Protein AF-A0A95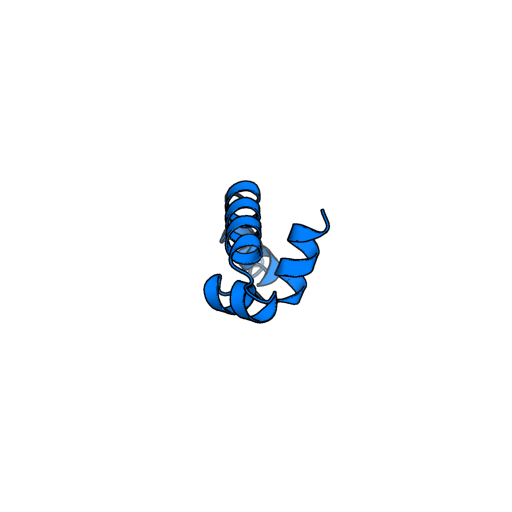7B7F5-F1 (afdb_monomer_lite)

Radius of gyration: 14.27 Å; chains: 1; bounding box: 41×20×38 Å

Structure (mmCIF, N/CA/C/O backbone):
data_AF-A0A957B7F5-F1
#
_entry.id   AF-A0A957B7F5-F1
#
loop_
_atom_site.group_PDB
_atom_site.id
_atom_site.type_symbol
_atom_site.label_atom_id
_atom_site.label_alt_id
_atom_site.label_comp_id
_atom_site.label_asym_id
_atom_site.label_entity_id
_atom_site.label_seq_id
_atom_site.pdbx_PDB_ins_code
_atom_site.Cartn_x
_atom_site.Cartn_y
_atom_site.Cartn_z
_atom_site.occupancy
_atom_site.B_iso_or_equiv
_atom_site.auth_seq_id
_atom_site.auth_comp_id
_atom_site.auth_asym_id
_atom_site.auth_atom_id
_atom_site.pdbx_PDB_model_num
ATOM 1 N N . MET A 1 1 ? 32.106 -4.760 -30.437 1.00 47.22 1 MET A N 1
ATOM 2 C CA . MET A 1 1 ? 31.557 -5.779 -29.510 1.00 47.22 1 MET A CA 1
ATOM 3 C C . MET A 1 1 ? 30.268 -5.245 -28.889 1.00 47.22 1 MET A C 1
ATOM 5 O O . MET A 1 1 ? 30.287 -4.135 -28.377 1.00 47.22 1 MET A O 1
ATOM 9 N N . ARG A 1 2 ? 29.144 -5.972 -28.977 1.00 51.72 2 ARG A N 1
ATOM 10 C CA . ARG A 1 2 ? 27.865 -5.601 -28.336 1.00 51.72 2 ARG A CA 1
ATOM 11 C C . ARG A 1 2 ? 27.805 -6.268 -26.960 1.00 51.72 2 ARG A C 1
ATOM 13 O O . ARG A 1 2 ? 27.590 -7.473 -26.883 1.00 51.72 2 ARG A O 1
ATOM 20 N N . PHE A 1 3 ? 28.007 -5.509 -25.887 1.00 61.59 3 PHE A N 1
ATOM 21 C CA . PHE A 1 3 ? 27.791 -6.018 -24.534 1.00 61.59 3 PHE A CA 1
ATOM 22 C C . PHE A 1 3 ? 26.286 -6.201 -24.309 1.00 61.59 3 PHE A C 1
ATOM 24 O O . PHE A 1 3 ? 25.523 -5.236 -24.343 1.00 61.59 3 PHE A O 1
ATOM 31 N N . LYS A 1 4 ? 25.844 -7.446 -24.099 1.00 58.47 4 LYS A N 1
ATOM 32 C CA . LYS A 1 4 ? 24.504 -7.734 -23.576 1.00 58.47 4 LYS A CA 1
ATOM 33 C C . LYS A 1 4 ? 24.502 -7.305 -22.109 1.00 58.47 4 LYS A C 1
A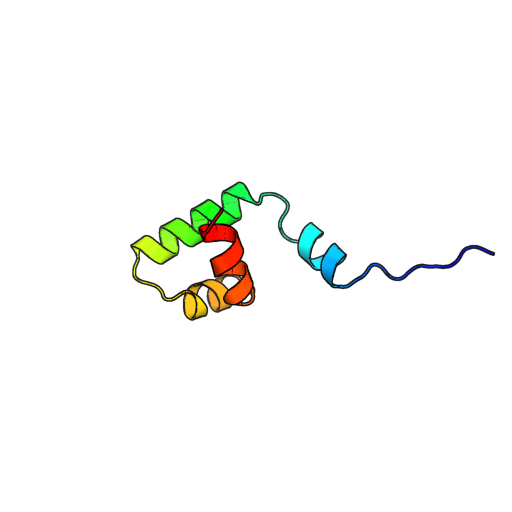TOM 35 O O . LYS A 1 4 ? 24.880 -8.077 -21.235 1.00 58.47 4 LYS A O 1
ATOM 40 N N . VAL A 1 5 ? 24.127 -6.059 -21.838 1.00 65.56 5 VAL A N 1
ATOM 41 C CA . VAL A 1 5 ? 23.906 -5.614 -20.461 1.00 65.56 5 VAL A CA 1
ATOM 42 C C . VAL A 1 5 ? 22.613 -6.272 -19.993 1.00 65.56 5 VAL A C 1
ATOM 44 O O . VAL A 1 5 ? 21.522 -5.927 -20.447 1.00 65.56 5 VAL A O 1
ATOM 47 N N . SER A 1 6 ? 22.735 -7.278 -19.133 1.00 64.19 6 SER A N 1
ATOM 48 C CA . SER A 1 6 ? 21.603 -7.858 -18.419 1.00 64.19 6 SER A CA 1
ATOM 49 C C . SER A 1 6 ? 20.937 -6.756 -17.600 1.00 64.19 6 SER A C 1
ATOM 51 O O . SER A 1 6 ? 21.559 -6.129 -16.744 1.00 64.19 6 SER A O 1
ATOM 53 N N . ILE A 1 7 ? 19.677 -6.487 -17.928 1.00 64.12 7 ILE A N 1
ATOM 54 C CA . ILE A 1 7 ? 18.861 -5.446 -17.314 1.00 64.12 7 ILE A CA 1
ATOM 55 C C . ILE A 1 7 ? 18.825 -5.703 -15.799 1.00 64.12 7 ILE A C 1
ATOM 57 O O . ILE A 1 7 ? 18.515 -6.816 -15.374 1.00 64.12 7 ILE A O 1
ATOM 61 N N . SER A 1 8 ? 19.149 -4.693 -14.985 1.00 61.78 8 SER A N 1
ATOM 62 C CA . SER A 1 8 ? 19.132 -4.828 -13.523 1.00 61.78 8 SER A CA 1
ATOM 63 C C . SER A 1 8 ? 17.751 -5.276 -13.029 1.00 61.78 8 SER A C 1
ATOM 65 O O . SER A 1 8 ? 16.717 -4.837 -13.545 1.00 61.78 8 SER A O 1
ATOM 67 N N . THR A 1 9 ? 17.721 -6.108 -11.987 1.00 59.28 9 THR A N 1
ATOM 68 C CA . THR A 1 9 ? 16.486 -6.573 -11.329 1.00 59.28 9 THR A CA 1
ATOM 69 C C . THR A 1 9 ? 15.593 -5.407 -10.889 1.00 59.28 9 THR A C 1
ATOM 71 O O . THR A 1 9 ? 14.363 -5.510 -10.911 1.00 59.28 9 THR A O 1
ATOM 74 N N . SER A 1 10 ? 16.193 -4.258 -10.565 1.00 55.44 10 SER A N 1
ATOM 75 C CA . SER A 1 10 ? 15.502 -3.007 -10.230 1.00 55.44 10 SER A CA 1
ATOM 76 C C . SER A 1 10 ? 14.718 -2.426 -11.413 1.00 55.44 10 SER A C 1
ATOM 78 O O . SER A 1 10 ? 13.623 -1.898 -11.240 1.00 55.44 10 SER A O 1
ATOM 80 N N . THR A 1 11 ? 15.250 -2.550 -12.629 1.00 60.22 11 THR A N 1
ATOM 81 C CA . THR A 1 11 ? 14.607 -2.065 -13.856 1.00 60.22 11 THR A CA 1
ATOM 82 C C . THR A 1 11 ? 13.487 -3.012 -14.290 1.00 60.22 11 THR A C 1
ATOM 84 O O . THR A 1 11 ? 12.401 -2.554 -14.640 1.00 60.22 11 THR A O 1
ATOM 87 N N . VAL A 1 12 ? 13.694 -4.329 -14.169 1.00 62.06 12 VAL A N 1
ATOM 88 C CA . VAL A 1 12 ? 12.657 -5.348 -14.432 1.00 62.06 12 VAL A CA 1
ATOM 89 C C . VAL A 1 12 ? 11.466 -5.202 -13.476 1.00 62.06 12 VAL A C 1
ATOM 91 O O . VAL A 1 12 ? 10.313 -5.298 -13.891 1.00 62.06 12 VAL A O 1
ATOM 94 N N . SER A 1 13 ? 11.720 -4.919 -12.197 1.00 57.81 13 SER A N 1
ATOM 95 C CA . SER A 1 13 ? 10.656 -4.681 -11.210 1.00 57.81 13 SER A CA 1
ATOM 96 C C . SER A 1 13 ? 9.906 -3.364 -11.440 1.00 57.81 13 SER A C 1
ATOM 98 O O . SER A 1 13 ? 8.698 -3.316 -11.216 1.00 57.81 13 SER A O 1
ATOM 100 N N . ASN A 1 14 ? 10.576 -2.323 -11.947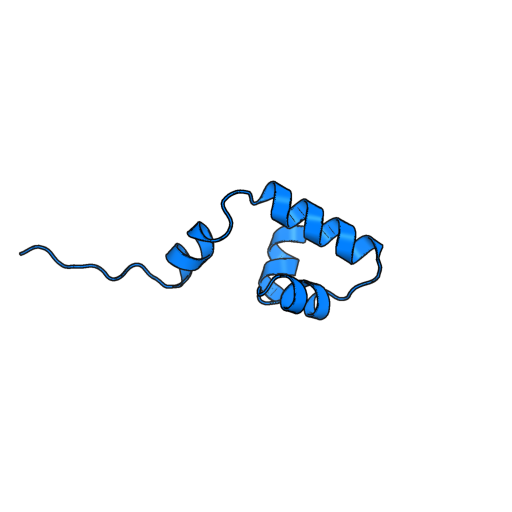 1.00 59.88 14 ASN A N 1
ATOM 101 C CA . ASN A 1 14 ? 9.922 -1.068 -12.338 1.00 59.88 14 ASN A CA 1
ATOM 102 C C . ASN A 1 14 ? 8.988 -1.255 -13.551 1.00 59.88 14 ASN A C 1
ATOM 104 O O . ASN A 1 14 ? 7.906 -0.678 -13.582 1.00 59.88 14 ASN A O 1
ATOM 108 N N . LEU A 1 15 ? 9.365 -2.109 -14.511 1.00 59.53 15 LEU A N 1
ATOM 109 C CA . LEU A 1 15 ? 8.558 -2.451 -15.694 1.00 59.53 15 LEU A CA 1
ATOM 110 C C . LEU A 1 15 ? 7.318 -3.310 -15.371 1.00 59.53 15 LEU A C 1
ATOM 112 O O . LEU A 1 15 ? 6.376 -3.346 -16.157 1.00 59.53 15 LEU A O 1
ATOM 116 N N . LYS A 1 16 ? 7.294 -3.995 -14.218 1.00 56.88 16 LYS A N 1
ATOM 117 C CA . LYS A 1 16 ? 6.222 -4.934 -13.831 1.00 56.88 16 LYS A CA 1
ATOM 118 C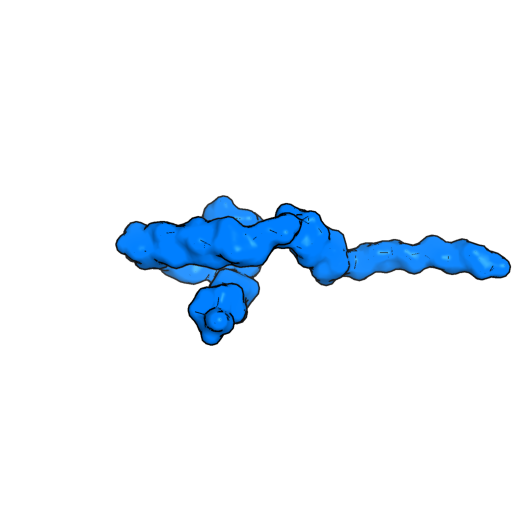 C . LYS A 1 16 ? 4.930 -4.247 -13.356 1.00 56.88 16 LYS A C 1
ATOM 120 O O . LYS A 1 16 ? 3.894 -4.900 -13.254 1.00 56.88 16 LYS A O 1
ATOM 125 N N . HIS A 1 17 ? 4.973 -2.943 -13.074 1.00 58.12 17 HIS A N 1
ATOM 126 C CA . HIS A 1 17 ? 3.822 -2.159 -12.618 1.00 58.12 17 HIS A CA 1
ATOM 127 C C . HIS A 1 17 ? 3.648 -0.904 -13.489 1.00 58.12 17 HIS A C 1
ATOM 129 O O . HIS A 1 17 ? 4.079 0.176 -13.082 1.00 58.12 17 HIS A O 1
ATOM 135 N N . PRO A 1 18 ? 3.022 -1.026 -14.676 1.00 58.75 18 PRO A N 1
ATOM 136 C CA . PRO A 1 18 ? 2.926 0.069 -15.647 1.00 58.75 18 PRO A CA 1
ATOM 137 C C . PRO A 1 18 ? 2.132 1.282 -15.130 1.00 58.75 18 PRO A C 1
ATOM 139 O O . PRO A 1 18 ? 2.364 2.396 -15.579 1.00 58.75 18 PRO A O 1
ATOM 142 N N . ASP A 1 19 ? 1.270 1.100 -14.121 1.00 72.12 19 ASP A N 1
ATOM 143 C CA . ASP A 1 19 ? 0.428 2.161 -13.565 1.00 72.12 19 ASP A CA 1
ATOM 144 C C . ASP A 1 19 ? 0.670 2.364 -12.062 1.00 72.12 19 ASP A C 1
ATOM 146 O O . ASP A 1 19 ? -0.046 1.831 -11.204 1.00 72.12 19 ASP A O 1
ATOM 150 N N . LYS A 1 20 ? 1.657 3.200 -11.719 1.00 73.25 20 LYS A N 1
ATOM 151 C CA . LYS A 1 20 ? 1.964 3.583 -10.326 1.00 73.25 20 LYS A CA 1
ATOM 152 C C . LYS A 1 20 ? 0.730 4.130 -9.583 1.00 73.25 20 LYS A C 1
ATOM 154 O O . LYS A 1 20 ? 0.571 3.889 -8.387 1.00 73.25 20 LYS A O 1
ATOM 159 N N . HIS A 1 21 ? -0.180 4.792 -10.303 1.00 78.50 21 HIS A N 1
ATOM 160 C CA . HIS A 1 21 ? -1.455 5.290 -9.778 1.00 78.50 21 HIS A CA 1
ATOM 161 C C . HIS A 1 21 ? -2.416 4.169 -9.362 1.00 78.50 21 HIS A C 1
ATOM 163 O O . HIS A 1 21 ? -2.967 4.221 -8.261 1.00 78.50 21 HIS A O 1
ATOM 169 N N . LYS A 1 22 ? -2.579 3.122 -10.185 1.00 82.44 22 LYS A N 1
ATOM 170 C CA . LYS A 1 22 ? -3.430 1.967 -9.845 1.00 82.44 22 LYS A CA 1
ATOM 171 C C . LYS A 1 22 ? -2.882 1.222 -8.633 1.00 82.44 22 LYS A C 1
ATOM 173 O O . LYS A 1 22 ? -3.650 0.834 -7.752 1.00 82.44 22 LYS A O 1
ATOM 178 N N . LEU A 1 23 ? -1.557 1.078 -8.564 1.00 83.56 23 LEU A N 1
ATOM 179 C CA . LEU A 1 23 ? -0.872 0.453 -7.434 1.00 83.56 23 LEU A CA 1
ATOM 180 C C . LEU A 1 23 ? -1.097 1.234 -6.128 1.00 83.56 23 LEU A C 1
ATOM 182 O O . LEU A 1 23 ? -1.427 0.659 -5.093 1.00 83.56 23 LEU A O 1
ATOM 186 N N . ARG A 1 24 ? -0.979 2.565 -6.179 1.00 85.81 24 ARG A N 1
ATOM 187 C CA . ARG A 1 24 ? -1.248 3.436 -5.028 1.00 85.81 24 ARG A CA 1
ATOM 188 C C . ARG A 1 24 ? -2.714 3.358 -4.590 1.00 85.81 24 ARG A C 1
ATOM 190 O O . ARG A 1 24 ? -2.977 3.216 -3.399 1.00 85.81 24 ARG A O 1
ATOM 197 N N . ALA A 1 25 ? -3.661 3.374 -5.529 1.00 88.00 25 ALA A N 1
ATOM 198 C CA . ALA A 1 25 ? -5.088 3.241 -5.228 1.00 88.00 25 ALA A CA 1
ATOM 199 C C . ALA A 1 25 ? -5.414 1.908 -4.530 1.00 88.00 25 ALA A C 1
ATOM 201 O O . ALA A 1 25 ? -6.158 1.881 -3.547 1.00 88.00 25 ALA A O 1
ATOM 202 N N . THR A 1 26 ? -4.807 0.803 -4.979 1.00 88.94 26 THR A N 1
ATOM 203 C CA . THR A 1 26 ? -4.962 -0.506 -4.320 1.00 88.94 26 THR A CA 1
ATOM 204 C C . THR A 1 26 ? -4.354 -0.515 -2.920 1.00 88.94 26 THR A C 1
ATOM 206 O O . THR A 1 26 ? -4.996 -1.002 -1.990 1.00 88.94 26 THR A O 1
ATOM 209 N N . MET A 1 27 ? -3.165 0.067 -2.731 1.00 90.19 27 MET A N 1
ATOM 210 C CA . MET A 1 27 ? -2.547 0.199 -1.405 1.00 90.19 27 MET A CA 1
ATOM 211 C C . MET A 1 27 ? -3.420 1.006 -0.434 1.00 90.19 27 MET A C 1
ATOM 213 O O . MET A 1 27 ? -3.591 0.586 0.710 1.00 90.19 27 MET A O 1
ATOM 217 N N . ILE A 1 28 ? -4.015 2.117 -0.886 1.00 90.50 28 ILE A N 1
ATOM 218 C CA . ILE A 1 28 ? -4.925 2.945 -0.075 1.00 90.50 28 ILE A CA 1
ATOM 219 C C . ILE A 1 28 ? -6.178 2.154 0.312 1.00 90.50 28 ILE A C 1
ATOM 221 O O . ILE A 1 28 ? -6.528 2.112 1.490 1.00 90.50 28 ILE A O 1
ATOM 225 N N . ARG A 1 29 ? -6.815 1.461 -0.642 1.00 92.44 29 ARG A N 1
ATOM 226 C CA . ARG A 1 29 ? -8.001 0.630 -0.373 1.00 92.44 29 ARG A CA 1
ATOM 227 C C . ARG A 1 29 ? -7.710 -0.461 0.658 1.00 92.44 29 ARG A C 1
ATOM 229 O O . ARG A 1 29 ? -8.489 -0.664 1.583 1.00 92.44 29 ARG A O 1
ATOM 236 N N . LEU A 1 30 ? -6.571 -1.144 0.539 1.00 91.50 30 LEU A N 1
ATOM 237 C CA . LEU A 1 30 ? -6.157 -2.160 1.512 1.00 91.50 30 LEU A CA 1
ATOM 238 C C . LEU A 1 30 ? -5.853 -1.545 2.887 1.00 91.50 30 LEU A C 1
ATOM 240 O O . LEU A 1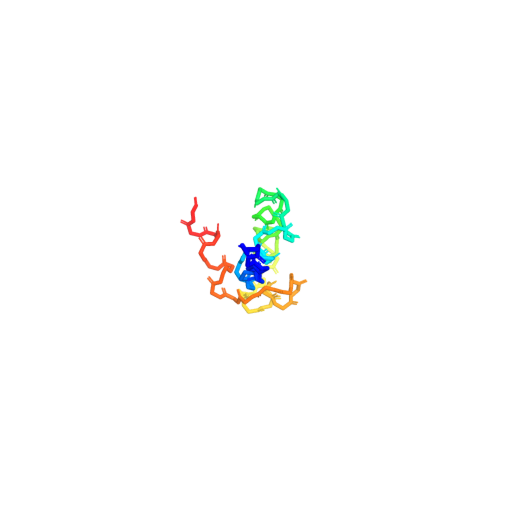 30 ? -6.092 -2.182 3.912 1.00 91.50 30 LEU A O 1
ATOM 244 N N . ARG A 1 31 ? -5.356 -0.305 2.924 1.00 90.81 31 ARG A N 1
ATOM 245 C CA . ARG A 1 31 ? -5.097 0.413 4.174 1.00 90.81 31 ARG A CA 1
ATOM 246 C C . ARG A 1 31 ? -6.383 0.833 4.882 1.00 90.81 31 ARG A C 1
ATOM 248 O O . ARG A 1 31 ? -6.461 0.687 6.096 1.00 90.81 31 ARG A O 1
ATOM 255 N N . GLN A 1 32 ? -7.397 1.262 4.130 1.00 91.94 32 GLN A N 1
ATOM 256 C CA . GLN A 1 32 ? -8.745 1.540 4.644 1.00 91.94 32 GLN A CA 1
ATOM 257 C C . GLN A 1 32 ? -9.427 0.285 5.209 1.00 91.94 32 GLN A C 1
ATOM 259 O O . GLN A 1 32 ? -10.191 0.379 6.159 1.00 91.94 32 GLN A O 1
ATOM 264 N N . GLN A 1 33 ? -9.094 -0.901 4.688 1.00 92.56 33 GLN A N 1
ATOM 265 C CA . GLN A 1 33 ? -9.515 -2.191 5.253 1.00 92.56 33 GLN A CA 1
ATOM 266 C C . GLN A 1 33 ? -8.764 -2.580 6.545 1.00 92.56 33 GLN A C 1
ATOM 268 O O . GLN A 1 33 ? -8.951 -3.686 7.044 1.00 92.56 33 GLN A O 1
ATOM 273 N N . GLY A 1 34 ? -7.865 -1.733 7.058 1.00 93.75 34 GLY A N 1
ATOM 274 C CA . GLY A 1 34 ? -7.090 -1.999 8.273 1.00 93.75 34 GLY A CA 1
ATOM 275 C C . GLY A 1 34 ? -5.856 -2.889 8.077 1.00 93.75 34 GLY A C 1
ATOM 276 O O . GLY A 1 34 ? -5.204 -3.251 9.055 1.00 93.75 34 GLY A O 1
ATOM 277 N N . LYS A 1 35 ? -5.477 -3.241 6.838 1.00 91.31 35 LYS A N 1
ATOM 278 C CA . LYS A 1 35 ? -4.315 -4.116 6.594 1.00 91.31 35 LYS A CA 1
ATOM 279 C C . LYS A 1 35 ? -2.995 -3.406 6.891 1.00 91.31 35 LYS A C 1
ATOM 281 O O . LYS A 1 35 ? -2.790 -2.237 6.546 1.00 91.31 35 LYS A O 1
ATOM 286 N N . SER A 1 36 ? -2.051 -4.135 7.487 1.00 92.12 36 SER A N 1
ATOM 287 C CA . SER A 1 36 ? -0.689 -3.653 7.750 1.00 92.12 36 SER A CA 1
ATOM 288 C C . SER A 1 36 ? 0.130 -3.498 6.459 1.00 92.12 36 SER A C 1
ATOM 290 O O . SER A 1 36 ? -0.126 -4.180 5.469 1.00 92.12 36 SER A O 1
ATOM 292 N N . TYR A 1 37 ? 1.174 -2.658 6.454 1.00 90.19 37 TYR A N 1
ATOM 293 C CA . TYR A 1 37 ? 2.065 -2.529 5.287 1.00 90.19 37 TYR A CA 1
ATOM 294 C C . TYR A 1 37 ? 2.741 -3.849 4.893 1.00 90.19 37 TYR A C 1
ATOM 296 O O . TYR A 1 37 ? 2.973 -4.083 3.709 1.00 90.19 37 TYR A O 1
ATOM 304 N N . ARG A 1 38 ? 2.996 -4.740 5.863 1.00 90.75 38 ARG A N 1
ATOM 305 C CA . ARG A 1 38 ? 3.493 -6.099 5.601 1.00 90.75 38 ARG A CA 1
ATOM 306 C C . ARG A 1 38 ? 2.458 -6.952 4.869 1.00 90.75 38 ARG A C 1
ATOM 308 O O . ARG A 1 38 ? 2.792 -7.585 3.876 1.00 90.75 38 ARG A O 1
ATOM 315 N N . GLN A 1 39 ? 1.197 -6.917 5.299 1.00 91.56 39 GLN A N 1
ATOM 316 C CA . GLN A 1 39 ? 0.108 -7.652 4.641 1.00 91.56 39 GLN A CA 1
ATOM 317 C C . GLN A 1 39 ? -0.191 -7.116 3.235 1.00 91.56 39 GLN A C 1
ATOM 319 O O . GLN A 1 39 ? -0.436 -7.896 2.315 1.00 91.56 39 GLN A O 1
ATOM 324 N N . ILE A 1 40 ? -0.137 -5.794 3.057 1.00 90.25 40 ILE A N 1
ATOM 325 C CA . ILE A 1 40 ? -0.294 -5.139 1.752 1.00 90.25 40 ILE A CA 1
ATOM 326 C C . ILE A 1 40 ? 0.834 -5.565 0.810 1.00 90.25 40 ILE A C 1
ATOM 328 O O . ILE A 1 40 ? 0.568 -5.950 -0.325 1.00 90.25 40 ILE A O 1
ATOM 332 N N . GLY A 1 41 ? 2.076 -5.551 1.298 1.00 88.38 41 GLY A N 1
ATOM 333 C CA . GLY A 1 41 ? 3.235 -6.007 0.540 1.00 88.38 41 GLY A CA 1
ATOM 334 C C . GLY A 1 41 ? 3.112 -7.465 0.103 1.00 88.38 41 GLY A C 1
ATOM 335 O O . GLY A 1 41 ? 3.226 -7.758 -1.085 1.00 88.38 41 GLY A O 1
ATOM 336 N N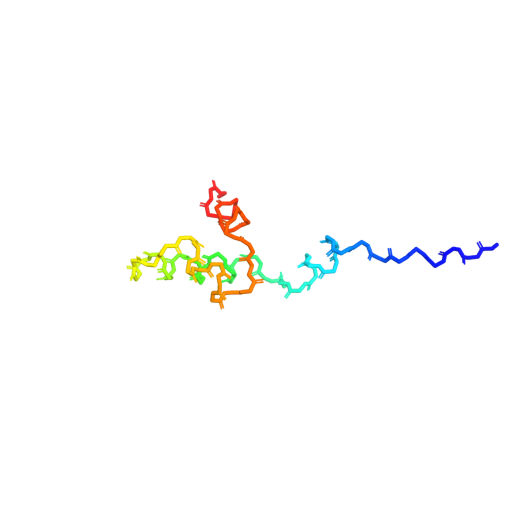 . ASN A 1 42 ? 2.758 -8.358 1.030 1.00 90.06 42 ASN A N 1
ATOM 337 C CA . ASN A 1 42 ? 2.526 -9.770 0.719 1.00 90.06 42 ASN A CA 1
ATOM 338 C C . ASN A 1 42 ? 1.397 -9.964 -0.308 1.00 90.06 42 ASN A C 1
ATOM 340 O O . ASN A 1 42 ? 1.540 -10.782 -1.209 1.00 90.06 42 ASN A O 1
ATOM 344 N N . SER A 1 43 ? 0.310 -9.187 -0.223 1.00 87.25 43 SER A N 1
ATOM 345 C CA . SER A 1 43 ? -0.819 -9.277 -1.168 1.00 87.25 43 SER A CA 1
ATOM 346 C C . SER A 1 43 ? -0.459 -8.798 -2.578 1.00 87.25 43 SER A C 1
ATOM 348 O O . SER A 1 43 ? -1.027 -9.274 -3.554 1.00 87.25 43 SER A O 1
ATOM 350 N N . LEU A 1 44 ? 0.455 -7.832 -2.686 1.00 84.38 44 LEU A N 1
ATOM 351 C CA . LEU A 1 44 ? 0.871 -7.237 -3.959 1.00 84.38 44 LEU A CA 1
ATOM 352 C C . LEU A 1 44 ? 2.153 -7.871 -4.524 1.00 84.38 44 LEU A C 1
ATOM 354 O O . LEU A 1 44 ? 2.550 -7.539 -5.638 1.00 84.38 44 LEU A O 1
ATOM 358 N N . GLY A 1 45 ? 2.810 -8.761 -3.773 1.00 84.81 45 GLY A N 1
ATOM 359 C CA . GLY A 1 45 ? 4.114 -9.324 -4.135 1.00 84.81 45 GLY A CA 1
ATOM 360 C C . GLY A 1 45 ? 5.250 -8.299 -4.079 1.00 84.81 45 GLY A C 1
ATOM 361 O O . GLY A 1 45 ? 6.225 -8.407 -4.820 1.00 84.81 45 GLY A O 1
ATOM 362 N N . ILE A 1 46 ? 5.118 -7.278 -3.228 1.00 84.69 46 ILE A N 1
ATOM 363 C CA . ILE A 1 46 ? 6.056 -6.159 -3.119 1.00 84.69 46 ILE A CA 1
ATOM 364 C C . ILE A 1 46 ? 6.569 -6.068 -1.682 1.00 84.69 46 ILE A C 1
ATOM 366 O O . ILE A 1 46 ? 5.820 -6.218 -0.722 1.00 84.69 46 ILE A O 1
ATOM 370 N N . HIS A 1 47 ? 7.851 -5.757 -1.504 1.00 87.56 47 HIS A N 1
ATOM 371 C CA . HIS A 1 47 ? 8.405 -5.549 -0.171 1.00 87.56 47 HIS A CA 1
ATOM 372 C C . HIS A 1 47 ? 7.715 -4.382 0.566 1.00 87.56 47 HIS A C 1
ATOM 374 O O . HIS A 1 47 ? 7.473 -3.315 0.001 1.00 87.56 47 HIS A O 1
ATOM 380 N N . TRP A 1 48 ? 7.430 -4.551 1.858 1.00 83.00 48 TRP A N 1
ATOM 381 C CA . TRP A 1 48 ? 6.672 -3.585 2.667 1.00 83.00 48 TRP A CA 1
ATOM 382 C C . TRP A 1 48 ? 7.324 -2.190 2.746 1.00 83.00 48 TRP A C 1
ATOM 384 O O . TRP A 1 48 ? 6.617 -1.188 2.854 1.00 83.00 48 TRP A O 1
ATOM 394 N N . THR A 1 49 ? 8.655 -2.087 2.636 1.00 87.50 49 THR A N 1
ATOM 395 C CA . THR A 1 49 ? 9.336 -0.777 2.565 1.00 87.50 49 THR A CA 1
ATOM 396 C C . THR A 1 49 ? 8.965 -0.007 1.300 1.00 87.50 49 THR A C 1
ATOM 398 O O . THR A 1 49 ? 8.776 1.206 1.354 1.00 87.50 49 THR A O 1
ATOM 401 N N . ARG A 1 50 ? 8.784 -0.701 0.171 1.00 86.00 50 ARG A N 1
ATOM 402 C CA . ARG A 1 50 ? 8.346 -0.101 -1.096 1.00 86.00 50 ARG A CA 1
ATOM 403 C C . ARG A 1 50 ? 6.895 0.379 -1.011 1.00 86.00 50 ARG A C 1
ATOM 405 O O . ARG A 1 50 ? 6.587 1.436 -1.549 1.00 86.00 50 ARG A O 1
ATOM 412 N N . VAL A 1 51 ? 6.032 -0.339 -0.287 1.00 87.00 51 VAL A N 1
ATOM 413 C CA . VAL A 1 51 ? 4.657 0.107 0.024 1.00 87.00 51 VAL A CA 1
ATOM 414 C C . VAL A 1 51 ? 4.686 1.446 0.770 1.00 87.00 51 VAL A C 1
ATOM 416 O O . VAL A 1 51 ? 4.000 2.386 0.378 1.00 87.00 51 VAL A O 1
ATOM 419 N N . SER A 1 52 ? 5.529 1.558 1.803 1.00 86.81 52 SER A N 1
ATOM 420 C CA . SER A 1 52 ? 5.696 2.797 2.578 1.00 86.81 52 SER A CA 1
ATOM 421 C C . SER A 1 52 ? 6.188 3.965 1.713 1.00 86.81 52 SER A C 1
ATOM 423 O O . SER A 1 52 ? 5.616 5.052 1.755 1.00 86.81 52 SER A O 1
ATOM 425 N N . GLN A 1 53 ? 7.189 3.735 0.857 1.00 85.69 53 GLN A N 1
ATOM 426 C CA . GLN A 1 53 ? 7.708 4.756 -0.064 1.00 85.69 53 GLN A CA 1
ATOM 427 C C . GLN A 1 53 ? 6.638 5.294 -1.027 1.00 85.69 53 GLN A C 1
ATOM 429 O O . GLN A 1 53 ? 6.621 6.488 -1.315 1.00 85.69 53 GLN A O 1
ATOM 434 N N . ILE A 1 54 ? 5.749 4.424 -1.514 1.00 84.88 54 ILE A N 1
ATOM 435 C CA . ILE A 1 54 ? 4.694 4.779 -2.476 1.00 84.88 54 ILE A CA 1
ATOM 436 C C . ILE A 1 54 ? 3.518 5.500 -1.803 1.00 84.88 54 ILE A C 1
ATOM 438 O O . ILE A 1 54 ? 2.887 6.345 -2.430 1.00 84.88 54 ILE A O 1
ATOM 442 N N . LEU A 1 55 ? 3.215 5.181 -0.541 1.00 82.56 55 LEU A N 1
ATOM 443 C CA . LEU A 1 55 ? 2.154 5.850 0.221 1.00 82.56 55 LEU A CA 1
ATOM 444 C C . LEU A 1 55 ? 2.587 7.185 0.841 1.00 82.56 55 LEU A C 1
ATOM 446 O O . LEU A 1 55 ? 1.725 8.004 1.139 1.00 82.56 55 LEU A O 1
ATOM 450 N N . LYS A 1 56 ? 3.892 7.395 1.058 1.00 79.25 56 LYS A N 1
ATOM 451 C CA . LYS A 1 56 ? 4.450 8.647 1.601 1.00 79.25 56 LYS A CA 1
ATOM 452 C C . LYS A 1 56 ? 4.583 9.759 0.545 1.00 79.25 56 LYS A C 1
ATOM 454 O O . LYS A 1 56 ? 4.779 10.912 0.915 1.00 79.25 56 LYS A O 1
ATOM 459 N N . THR A 1 57 ? 4.532 9.401 -0.742 1.00 60.69 57 THR A N 1
ATOM 460 C CA . THR A 1 57 ? 4.469 10.347 -1.878 1.00 60.69 57 THR A CA 1
ATOM 461 C C . THR A 1 57 ? 3.057 10.882 -2.064 1.00 60.69 57 THR A C 1
ATOM 463 O O . THR A 1 57 ? 2.848 11.772 -2.908 1.00 60.69 57 THR A O 1
#

Secondary structure (DSSP, 8-state):
-----PPPHHHHHHHT-S-HHHHHHHHHHHHHTT--HHHHHHHHTS-HHHHHHHH--

pLDDT: mean 77.64, std 13.93, range [47.22, 93.75]

Foldseek 3Di:
DDDPPDDDPVVVVVVVCPDLPVLLVQLVVVVVVVDDLCRSCVVVVHDSVVSVVSNVD

Sequence (57 aa):
MRFKVSISTSTVSNLKHPDKHKLRATMIRLRQQGKSYRQIGNSLGIHWTRVSQILKT